Protein AF-A0A2X3M5D0-F1 (afdb_monomer_lite)

pLDDT: mean 91.62, std 11.15, range [45.97, 98.69]

Organism: Escherichia coli (NCBI:txid562)

Structure (mmCIF, N/CA/C/O backbone):
data_AF-A0A2X3M5D0-F1
#
_entry.id   AF-A0A2X3M5D0-F1
#
loop_
_atom_site.group_PDB
_atom_site.id
_atom_site.type_symbol
_atom_site.label_atom_id
_atom_site.label_alt_id
_atom_site.label_comp_id
_atom_site.label_asym_id
_atom_site.label_entity_id
_atom_site.label_seq_id
_atom_site.pdbx_PDB_ins_code
_atom_site.Cartn_x
_atom_site.Cartn_y
_atom_site.Cartn_z
_atom_site.occupancy
_atom_site.B_iso_or_equiv
_atom_site.auth_seq_id
_atom_site.auth_comp_id
_atom_site.auth_asym_id
_atom_site.auth_atom_id
_atom_site.pdbx_PDB_model_num
ATOM 1 N N . MET A 1 1 ? -19.863 2.517 36.212 1.00 55.69 1 MET A N 1
ATOM 2 C CA . MET A 1 1 ? -19.624 1.265 35.459 1.00 55.69 1 MET A CA 1
ATOM 3 C C . MET A 1 1 ? -18.900 1.642 34.176 1.00 55.69 1 MET A C 1
ATOM 5 O O . MET A 1 1 ? -19.430 2.478 33.452 1.00 55.69 1 MET A O 1
ATOM 9 N N . SER A 1 2 ? -17.684 1.144 33.930 1.00 72.00 2 SER A N 1
ATOM 10 C CA . SER A 1 2 ? -17.006 1.386 32.650 1.00 72.00 2 SER A CA 1
ATOM 11 C C . SER A 1 2 ? -17.658 0.526 31.570 1.00 72.00 2 SER A C 1
ATOM 13 O O . SER A 1 2 ? -17.954 -0.648 31.787 1.00 72.00 2 SER A O 1
ATOM 15 N N . GLN A 1 3 ? -17.935 1.128 30.418 1.00 72.44 3 GLN A N 1
ATOM 16 C CA . GLN A 1 3 ? -18.435 0.390 29.264 1.00 72.44 3 GLN A CA 1
ATOM 17 C C . GLN A 1 3 ? -17.273 -0.387 28.641 1.00 72.44 3 GLN A C 1
ATOM 19 O O . GLN A 1 3 ? -16.173 0.146 28.492 1.00 72.44 3 GLN A O 1
ATOM 24 N N . SER A 1 4 ? -17.509 -1.648 28.279 1.00 78.81 4 SER A N 1
ATOM 25 C CA . SER A 1 4 ? -16.522 -2.436 27.538 1.00 78.81 4 SER A CA 1
ATOM 26 C C . SER A 1 4 ? -16.286 -1.813 26.160 1.00 78.81 4 SER A C 1
ATOM 28 O O . SER A 1 4 ? -17.225 -1.354 25.510 1.00 78.81 4 SER A O 1
ATOM 30 N N . ILE A 1 5 ? -15.040 -1.841 25.685 1.00 76.75 5 ILE A N 1
ATOM 31 C CA . ILE A 1 5 ? -14.626 -1.298 24.379 1.00 76.75 5 ILE A CA 1
ATOM 32 C C . ILE A 1 5 ? -15.495 -1.869 23.247 1.00 76.75 5 ILE A C 1
ATOM 34 O O . ILE A 1 5 ? -15.915 -1.134 22.352 1.00 76.75 5 ILE A O 1
ATOM 38 N N . CYS A 1 6 ? -15.858 -3.152 23.340 1.00 76.44 6 CYS A N 1
ATOM 39 C CA . CYS A 1 6 ? -16.698 -3.849 22.363 1.00 76.44 6 CYS A CA 1
ATOM 40 C C . CYS A 1 6 ? -18.151 -3.340 22.303 1.00 76.44 6 CYS A C 1
ATOM 42 O O . CYS A 1 6 ? -18.837 -3.577 21.309 1.00 76.44 6 CYS A O 1
ATOM 44 N N . SER A 1 7 ? -18.611 -2.627 23.336 1.00 80.25 7 SER A N 1
ATOM 45 C CA . SER A 1 7 ? -19.953 -2.033 23.424 1.00 80.25 7 SER A CA 1
ATOM 46 C C . SER A 1 7 ? -20.002 -0.580 22.933 1.00 80.25 7 SER A C 1
ATOM 48 O O . SER A 1 7 ? -21.041 0.071 23.027 1.00 80.25 7 SER A O 1
ATOM 50 N N . THR A 1 8 ? -18.887 -0.052 22.423 1.00 89.00 8 THR A N 1
ATOM 51 C CA . THR A 1 8 ? -18.765 1.331 21.943 1.00 89.00 8 THR A CA 1
ATOM 52 C C . THR A 1 8 ? -18.263 1.364 20.498 1.00 89.00 8 THR A C 1
ATOM 54 O O . THR A 1 8 ? -17.825 0.349 19.951 1.00 89.00 8 THR A O 1
ATOM 57 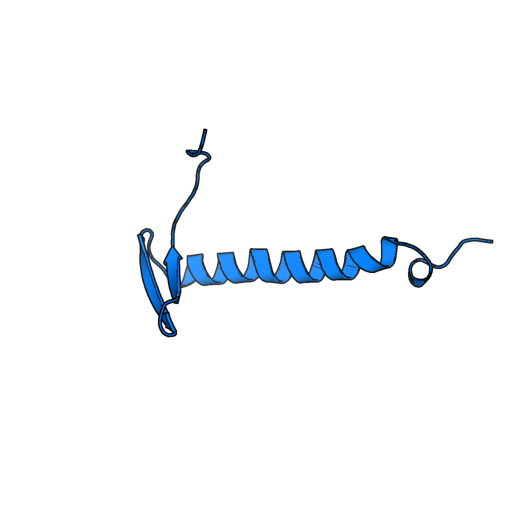N N . GLY A 1 9 ? -18.265 2.548 19.878 1.00 87.06 9 GLY A N 1
ATOM 58 C CA . GLY A 1 9 ? -17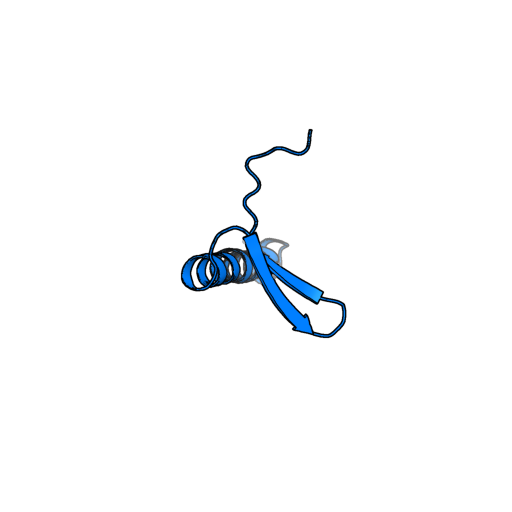.665 2.755 18.556 1.00 87.06 9 GLY A CA 1
ATOM 59 C C . GLY A 1 9 ? -16.168 2.414 18.487 1.00 87.06 9 GLY A C 1
ATOM 60 O O . GLY A 1 9 ? -15.669 2.135 17.401 1.00 87.06 9 GLY A O 1
ATOM 61 N N . LEU A 1 10 ? -15.463 2.342 19.625 1.00 92.00 10 LEU A N 1
ATOM 62 C CA . LEU A 1 10 ? -14.032 2.012 19.685 1.00 92.00 10 LEU A CA 1
ATOM 63 C C . LEU A 1 10 ? -13.709 0.622 19.122 1.00 92.00 10 LEU A C 1
ATOM 65 O O . LEU A 1 10 ? -12.590 0.404 18.666 1.00 92.00 10 LEU A O 1
ATOM 69 N N . ARG A 1 11 ? -14.677 -0.303 19.071 1.00 91.81 11 ARG A N 1
ATOM 70 C CA . ARG A 1 11 ? -14.493 -1.610 18.416 1.00 91.81 11 ARG A CA 1
ATOM 71 C C . ARG A 1 11 ? -14.049 -1.495 16.951 1.00 91.81 11 ARG A C 1
ATOM 73 O O . ARG A 1 11 ? -13.346 -2.371 16.459 1.00 91.81 11 ARG A O 1
ATOM 80 N N . TRP A 1 12 ? -14.426 -0.411 16.268 1.00 94.88 12 TRP A N 1
ATOM 81 C CA . TRP A 1 12 ? -14.067 -0.161 14.871 1.00 94.88 12 TRP A CA 1
ATOM 82 C C . TRP A 1 12 ? -12.587 0.175 14.674 1.00 94.88 12 TRP A C 1
ATOM 84 O O . TRP A 1 12 ? -12.093 0.062 13.555 1.00 94.88 12 TRP A O 1
ATOM 94 N N . LEU A 1 13 ? -11.846 0.503 15.739 1.00 95.25 13 LEU A N 1
ATOM 95 C CA . LEU A 1 13 ? -10.396 0.686 15.649 1.00 95.25 13 LEU A CA 1
ATOM 96 C C . LEU A 1 13 ? -9.683 -0.591 15.190 1.00 95.25 13 LEU A C 1
ATOM 98 O O . LEU A 1 13 ? -8.684 -0.499 14.486 1.00 95.25 13 LEU A O 1
ATOM 102 N N . TRP A 1 14 ? -10.220 -1.776 15.492 1.00 94.69 14 TRP A N 1
ATOM 103 C CA . TRP A 1 14 ? -9.677 -3.022 14.947 1.00 94.69 14 TRP A CA 1
ATOM 104 C C . TRP A 1 14 ? -9.778 -3.087 13.423 1.00 94.69 14 TRP A C 1
ATOM 106 O O . TRP A 1 14 ? -8.836 -3.528 12.770 1.00 94.69 14 TRP A O 1
ATOM 116 N N . LEU A 1 15 ? -10.874 -2.587 12.844 1.00 96.62 15 LEU A N 1
ATOM 117 C CA . LEU A 1 15 ? -11.005 -2.485 11.391 1.00 96.62 15 LEU A CA 1
ATOM 118 C C . LEU A 1 15 ? -9.984 -1.494 10.824 1.00 96.62 15 LEU A C 1
ATOM 120 O O . LEU A 1 15 ? -9.347 -1.798 9.821 1.00 96.62 15 LEU A O 1
ATOM 124 N N . VAL A 1 16 ? -9.777 -0.352 11.488 1.00 97.44 16 VAL A N 1
ATOM 125 C CA . VAL A 1 16 ? -8.744 0.622 11.095 1.00 97.44 16 VAL A CA 1
ATOM 126 C C . VAL A 1 16 ? -7.360 -0.028 11.079 1.00 97.44 16 VAL A C 1
ATOM 128 O O . VAL A 1 16 ? -6.634 0.121 10.102 1.00 97.44 16 VAL A O 1
ATOM 131 N N . VAL A 1 17 ? -7.010 -0.801 12.112 1.00 98.12 17 VAL A N 1
ATOM 132 C CA . VAL A 1 17 ? -5.730 -1.526 12.173 1.00 98.12 17 VAL A CA 1
ATOM 133 C C . VAL A 1 17 ? -5.585 -2.495 10.999 1.00 98.12 17 VAL A C 1
ATOM 135 O O . VAL A 1 17 ? -4.547 -2.497 10.342 1.00 98.12 17 VAL A O 1
ATOM 138 N N . VAL A 1 18 ? -6.622 -3.277 10.686 1.00 98.38 18 VAL A N 1
ATOM 139 C CA . VAL A 1 18 ? -6.601 -4.203 9.539 1.00 98.38 18 VAL A CA 1
ATOM 140 C C . VAL A 1 18 ? -6.403 -3.451 8.220 1.00 98.38 18 VAL A C 1
ATOM 142 O O . VAL A 1 18 ? -5.562 -3.844 7.414 1.00 98.38 18 VAL A O 1
ATOM 145 N N . VAL A 1 19 ? -7.124 -2.346 8.011 1.00 98.56 19 VAL A N 1
ATOM 146 C CA . VAL A 1 19 ? -6.987 -1.518 6.802 1.00 98.56 19 VAL A CA 1
ATOM 147 C C . VAL A 1 19 ? -5.577 -0.940 6.684 1.00 98.56 19 VAL A C 1
ATOM 149 O O . VAL A 1 19 ? -4.999 -0.989 5.602 1.00 98.56 19 VAL A O 1
ATOM 152 N N . LEU A 1 20 ? -4.990 -0.452 7.780 1.00 98.56 20 LEU A N 1
ATOM 153 C CA . LEU A 1 20 ? -3.622 0.075 7.783 1.00 98.56 20 LEU A CA 1
ATOM 154 C C . LEU A 1 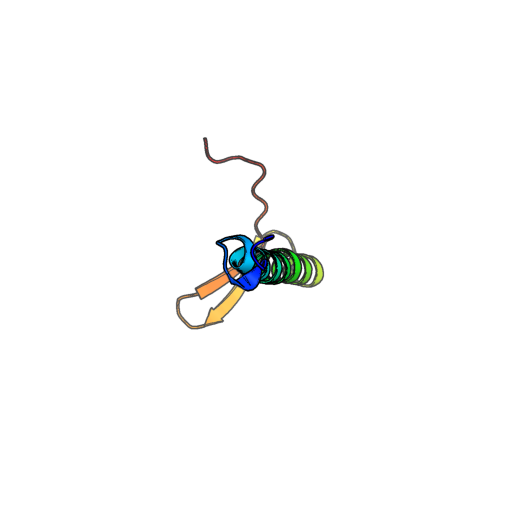20 ? -2.584 -1.003 7.455 1.00 98.56 20 LEU A C 1
ATOM 156 O O . LEU A 1 20 ? -1.643 -0.729 6.714 1.00 98.56 20 LEU A O 1
ATOM 160 N N . ILE A 1 21 ? -2.757 -2.227 7.963 1.00 98.69 21 ILE A N 1
ATOM 161 C CA . ILE A 1 21 ? -1.872 -3.353 7.630 1.00 98.69 21 ILE A CA 1
ATOM 162 C C . ILE A 1 21 ? -1.949 -3.664 6.132 1.00 98.69 21 ILE A C 1
ATOM 164 O O . ILE A 1 21 ? -0.912 -3.843 5.495 1.00 98.69 21 ILE A O 1
ATOM 168 N N . ILE A 1 22 ? -3.154 -3.693 5.555 1.00 98.62 22 ILE A N 1
ATOM 169 C CA . ILE A 1 22 ? -3.345 -3.943 4.120 1.00 98.62 22 ILE A CA 1
ATOM 170 C C . ILE A 1 22 ? -2.756 -2.796 3.279 1.00 98.62 22 ILE A C 1
ATOM 172 O O . ILE A 1 22 ? -2.060 -3.052 2.295 1.00 98.62 22 ILE A O 1
ATOM 176 N N . ASP A 1 23 ? -2.976 -1.539 3.669 1.00 98.38 23 ASP A N 1
ATOM 177 C CA . ASP A 1 23 ? -2.445 -0.361 2.971 1.00 98.38 23 ASP A CA 1
ATOM 178 C C . ASP A 1 23 ? -0.908 -0.334 2.974 1.00 98.38 23 ASP A C 1
ATOM 180 O O . ASP A 1 23 ? -0.275 -0.254 1.919 1.00 98.38 23 ASP A O 1
ATOM 184 N N . LEU A 1 24 ? -0.291 -0.458 4.148 1.00 98.56 24 LEU A N 1
ATOM 185 C CA . LEU A 1 24 ? 1.166 -0.420 4.278 1.00 98.56 24 LEU A CA 1
ATOM 186 C C 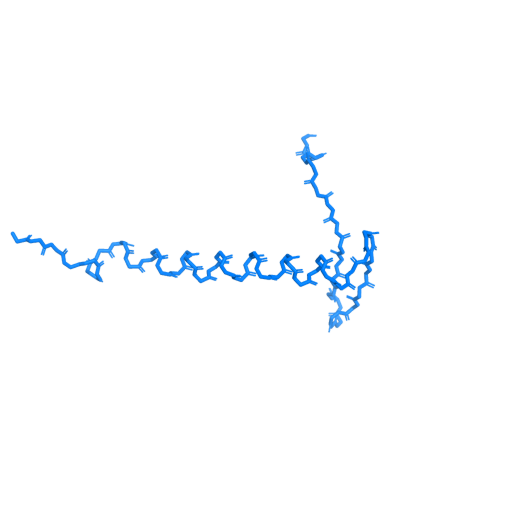. LEU A 1 24 ? 1.815 -1.667 3.668 1.00 98.56 24 LEU A C 1
ATOM 188 O O . LEU A 1 24 ? 2.831 -1.559 2.979 1.00 98.56 24 LEU A O 1
ATOM 192 N N . GLY A 1 25 ? 1.216 -2.841 3.879 1.00 98.50 25 GLY A N 1
ATOM 193 C CA . GLY A 1 25 ? 1.696 -4.107 3.332 1.00 98.50 25 GLY A CA 1
ATOM 194 C C . GLY A 1 25 ? 1.660 -4.132 1.805 1.00 98.50 25 GLY A C 1
ATOM 195 O O . GLY A 1 25 ? 2.652 -4.493 1.175 1.00 98.50 25 GLY A O 1
ATOM 196 N N . SER A 1 26 ? 0.563 -3.679 1.192 1.00 97.56 26 SER A N 1
ATOM 197 C CA . SER A 1 26 ? 0.470 -3.590 -0.272 1.00 97.56 26 SER A CA 1
ATOM 198 C C . SER A 1 26 ? 1.518 -2.637 -0.856 1.00 97.56 26 SER A C 1
ATOM 200 O O . SER A 1 26 ? 2.212 -3.008 -1.801 1.00 97.56 26 SER A O 1
ATOM 202 N N . LYS A 1 27 ? 1.729 -1.458 -0.255 1.00 97.56 27 LYS A N 1
ATOM 203 C CA . LYS A 1 27 ? 2.791 -0.522 -0.670 1.00 97.56 27 LYS A CA 1
ATOM 204 C C . LYS A 1 27 ? 4.181 -1.138 -0.554 1.00 97.56 27 LYS A C 1
ATOM 206 O O . LYS A 1 27 ? 4.988 -0.984 -1.467 1.00 97.56 27 LYS A O 1
ATOM 211 N N . TYR A 1 28 ? 4.455 -1.848 0.538 1.00 98.12 28 TYR A N 1
ATOM 212 C CA . TYR A 1 28 ? 5.730 -2.532 0.733 1.00 98.12 28 TYR A CA 1
ATOM 213 C C . TYR A 1 28 ? 5.992 -3.572 -0.365 1.00 98.12 28 TYR A C 1
ATOM 215 O O . TYR A 1 28 ? 7.074 -3.583 -0.948 1.00 98.12 28 TYR A O 1
ATOM 223 N N . LEU A 1 29 ? 4.984 -4.375 -0.719 1.00 97.62 29 LEU A N 1
ATOM 224 C CA . LEU A 1 29 ? 5.094 -5.346 -1.810 1.00 97.62 29 LEU A CA 1
ATOM 225 C C . LEU A 1 29 ? 5.356 -4.675 -3.164 1.00 97.62 29 LEU A C 1
ATOM 227 O O . LEU A 1 29 ? 6.198 -5.159 -3.919 1.00 97.62 29 LEU A O 1
ATOM 231 N N . ILE A 1 30 ? 4.698 -3.550 -3.466 1.00 97.81 30 ILE A N 1
ATOM 232 C CA . ILE A 1 30 ? 4.979 -2.788 -4.692 1.00 97.81 30 ILE A CA 1
ATOM 233 C C . ILE A 1 30 ? 6.436 -2.302 -4.704 1.00 97.81 30 ILE A C 1
ATOM 235 O O . ILE A 1 30 ? 7.135 -2.513 -5.690 1.00 97.81 30 ILE A O 1
ATOM 239 N N . LEU A 1 31 ? 6.930 -1.734 -3.599 1.00 97.44 31 LEU A N 1
ATOM 240 C CA . LEU A 1 31 ? 8.311 -1.237 -3.498 1.00 97.44 31 LEU A CA 1
ATOM 241 C C . LEU A 1 31 ? 9.376 -2.321 -3.692 1.00 97.44 31 LEU A C 1
ATOM 243 O O . LEU A 1 31 ? 10.467 -2.017 -4.167 1.00 97.44 31 LEU A O 1
ATOM 247 N N . GLN A 1 32 ? 9.084 -3.560 -3.299 1.00 97.94 32 GLN A N 1
ATOM 248 C CA . GLN A 1 32 ? 10.024 -4.671 -3.438 1.00 97.94 32 GLN A CA 1
ATOM 249 C C . GLN A 1 32 ? 10.070 -5.263 -4.848 1.00 97.94 32 GLN A C 1
ATOM 251 O O . GLN A 1 32 ? 11.087 -5.845 -5.214 1.00 97.94 32 GLN A O 1
ATOM 256 N N . ASN A 1 33 ? 8.982 -5.153 -5.616 1.00 97.56 33 ASN A N 1
ATOM 257 C CA . ASN A 1 33 ? 8.803 -5.924 -6.852 1.00 97.56 33 ASN A CA 1
ATOM 258 C C . ASN A 1 33 ? 8.676 -5.067 -8.121 1.00 97.56 33 ASN A C 1
ATOM 260 O O . ASN A 1 33 ? 8.745 -5.621 -9.213 1.00 97.56 33 ASN A O 1
ATOM 264 N N . PHE A 1 34 ? 8.479 -3.750 -8.003 1.00 98.19 34 PHE A N 1
ATOM 265 C CA . PHE A 1 34 ? 8.248 -2.851 -9.137 1.00 98.19 34 PHE A CA 1
ATOM 266 C C . PHE A 1 34 ? 9.304 -1.743 -9.180 1.00 98.19 34 PHE A C 1
ATOM 268 O O . PHE A 1 34 ? 9.625 -1.128 -8.157 1.00 98.19 34 PHE A O 1
ATOM 275 N N . ALA A 1 35 ? 9.784 -1.414 -10.377 1.00 97.75 35 ALA A N 1
ATOM 276 C CA . ALA A 1 35 ? 10.440 -0.142 -10.644 1.00 97.75 35 ALA A CA 1
ATOM 277 C C . ALA A 1 35 ? 9.393 0.967 -10.853 1.00 97.75 35 ALA A C 1
ATOM 279 O O . ALA A 1 35 ? 8.233 0.719 -11.183 1.00 97.75 35 ALA A O 1
ATOM 280 N N . LEU A 1 36 ? 9.783 2.222 -10.610 1.00 97.19 36 LEU A N 1
ATOM 281 C CA . LEU A 1 36 ? 8.878 3.361 -10.783 1.00 97.19 36 LEU A CA 1
ATOM 282 C C . LEU A 1 36 ? 8.384 3.433 -12.237 1.00 97.19 36 LEU A C 1
ATOM 284 O O . LEU A 1 36 ? 9.198 3.510 -13.152 1.00 97.19 36 LEU A O 1
ATOM 288 N N . GLY A 1 37 ? 7.065 3.465 -12.428 1.00 96.88 37 GLY A N 1
ATOM 289 C CA . GLY A 1 37 ? 6.419 3.461 -13.743 1.00 96.88 37 GLY A CA 1
ATOM 290 C C . GLY A 1 37 ? 6.038 2.070 -14.261 1.00 96.88 37 GLY A C 1
ATOM 291 O O . GLY A 1 37 ? 5.310 1.979 -15.253 1.00 96.88 37 GLY A O 1
ATOM 292 N N . ASP A 1 38 ? 6.455 0.992 -13.591 1.00 98.00 38 ASP A N 1
ATOM 293 C CA . ASP A 1 38 ? 6.099 -0.363 -14.007 1.00 98.00 38 ASP A CA 1
ATOM 294 C C . ASP A 1 38 ? 4.591 -0.593 -13.933 1.00 98.00 38 ASP A C 1
ATOM 296 O O . ASP A 1 38 ? 3.910 -0.156 -12.999 1.00 98.00 38 ASP A O 1
ATOM 300 N N . THR A 1 39 ? 4.078 -1.312 -14.933 1.00 97.19 39 THR A N 1
ATOM 301 C CA . THR A 1 39 ? 2.667 -1.683 -15.048 1.00 97.19 39 THR A CA 1
ATOM 302 C C . THR A 1 39 ? 2.537 -3.176 -15.293 1.00 97.19 39 THR A C 1
ATOM 304 O O . THR A 1 39 ? 3.106 -3.696 -16.251 1.00 97.19 39 THR A O 1
ATOM 307 N N . VAL A 1 40 ? 1.748 -3.856 -14.465 1.00 96.88 40 VAL A N 1
ATOM 308 C CA . VAL A 1 40 ? 1.449 -5.285 -14.601 1.00 96.88 40 VAL A CA 1
ATOM 309 C C . VAL A 1 40 ? -0.070 -5.482 -14.622 1.00 96.88 40 VAL A C 1
ATOM 311 O O . VAL A 1 40 ? -0.750 -5.008 -13.708 1.00 96.88 40 VAL A O 1
ATOM 314 N N . PRO A 1 41 ? -0.634 -6.170 -15.630 1.00 97.00 41 PRO A N 1
ATOM 315 C CA . PRO A 1 41 ? -2.060 -6.478 -15.653 1.00 97.00 41 PRO A CA 1
ATOM 316 C C . PRO A 1 41 ? -2.402 -7.507 -14.572 1.00 97.00 41 PRO A C 1
ATOM 318 O O . PRO A 1 41 ? -1.771 -8.560 -14.496 1.00 97.00 41 PRO A O 1
ATOM 321 N N . LEU A 1 42 ? -3.409 -7.214 -13.745 1.00 95.00 42 LEU A N 1
ATOM 322 C CA . LEU A 1 42 ? -3.877 -8.139 -12.706 1.00 95.00 42 LEU A CA 1
ATOM 323 C C . LEU A 1 42 ? -5.048 -8.992 -13.208 1.00 95.00 42 LEU A C 1
ATOM 325 O O . LEU A 1 42 ? -5.074 -10.202 -13.006 1.00 95.00 42 LEU A O 1
ATOM 329 N N . PHE A 1 43 ? -6.008 -8.360 -13.884 1.00 95.56 43 PHE A N 1
ATOM 330 C CA . PHE A 1 43 ? -7.126 -9.003 -14.576 1.00 95.56 43 PHE A CA 1
ATOM 331 C C . PHE A 1 43 ? -7.661 -8.058 -15.666 1.00 95.56 43 PHE A C 1
ATOM 333 O O . PHE A 1 43 ? -7.244 -6.897 -15.713 1.00 95.56 43 PHE A O 1
ATOM 340 N N . PRO A 1 44 ? -8.553 -8.506 -16.573 1.00 96.69 44 PRO A N 1
ATOM 341 C CA . PRO A 1 44 ? -9.072 -7.641 -17.627 1.00 96.69 44 PRO A CA 1
ATOM 342 C C . PRO A 1 44 ? -9.625 -6.328 -17.060 1.00 96.69 44 PRO A C 1
ATOM 344 O O . PRO A 1 44 ? -10.438 -6.340 -16.139 1.00 96.69 44 PRO A O 1
ATOM 347 N N . SER A 1 45 ? -9.168 -5.203 -17.611 1.00 95.56 45 SER A N 1
ATOM 348 C CA . SER A 1 45 ? -9.527 -3.841 -17.182 1.00 95.56 45 SER A CA 1
ATOM 349 C C . SER A 1 45 ? -8.919 -3.348 -15.856 1.00 95.56 45 SER A C 1
ATOM 351 O O . SER A 1 45 ? -9.234 -2.227 -15.458 1.00 95.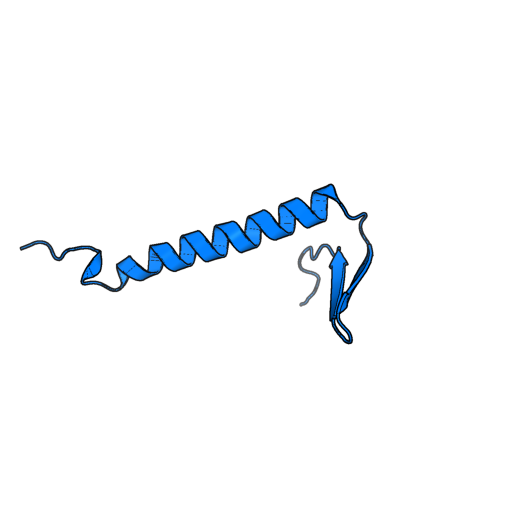56 45 SER A O 1
ATOM 353 N N . LEU A 1 46 ? -8.028 -4.103 -15.193 1.00 96.62 46 LEU A N 1
ATOM 354 C CA . LEU A 1 46 ? -7.271 -3.618 -14.029 1.00 96.62 46 LEU A CA 1
ATOM 355 C C . LEU A 1 46 ? -5.767 -3.893 -14.143 1.00 96.62 46 LEU A C 1
ATOM 357 O O . LEU A 1 46 ? -5.327 -5.036 -14.280 1.00 96.62 46 LEU A O 1
ATOM 361 N N . ASN A 1 47 ? -4.978 -2.835 -13.953 1.00 97.00 47 ASN A N 1
ATOM 362 C CA . ASN A 1 47 ? -3.524 -2.903 -13.864 1.00 97.00 47 ASN A CA 1
ATOM 363 C C . ASN A 1 47 ? -3.039 -2.486 -12.474 1.00 97.00 47 ASN A C 1
ATOM 365 O O . ASN A 1 47 ? -3.575 -1.556 -11.869 1.00 97.00 47 ASN A O 1
ATOM 369 N N . LEU A 1 48 ? -1.973 -3.131 -12.011 1.00 97.12 48 LEU A N 1
ATOM 370 C CA . LEU A 1 48 ? -1.122 -2.622 -10.945 1.00 97.12 48 LEU A CA 1
ATOM 371 C C . LEU A 1 48 ? -0.072 -1.716 -11.577 1.00 97.12 48 LEU A C 1
ATOM 373 O O . LEU A 1 48 ? 0.666 -2.152 -12.456 1.00 97.12 48 LEU A O 1
ATOM 377 N N . HIS A 1 49 ? -0.019 -0.462 -11.139 1.00 96.69 49 HIS A N 1
ATOM 378 C CA . HIS A 1 49 ? 0.936 0.521 -11.631 1.00 96.69 49 HIS A CA 1
ATOM 379 C C . HIS A 1 49 ? 1.670 1.164 -10.460 1.00 96.69 49 HIS A C 1
ATOM 381 O O . HIS A 1 49 ? 1.032 1.664 -9.528 1.00 96.69 49 HIS A O 1
ATOM 387 N N . TYR A 1 50 ? 3.001 1.174 -10.506 1.00 97.69 50 TYR A N 1
ATOM 388 C CA . TYR A 1 50 ? 3.780 1.830 -9.467 1.00 97.69 50 TYR A CA 1
ATOM 389 C C . TYR A 1 50 ? 4.009 3.307 -9.797 1.00 97.69 50 TYR A C 1
ATOM 391 O O . TYR A 1 50 ? 4.904 3.664 -10.559 1.00 97.69 50 TYR A O 1
ATOM 399 N N . ALA A 1 51 ? 3.231 4.173 -9.148 1.00 96.19 51 ALA A N 1
ATOM 400 C CA . ALA A 1 51 ? 3.409 5.619 -9.176 1.00 96.19 51 ALA A CA 1
ATOM 401 C C . ALA A 1 51 ? 3.766 6.172 -7.788 1.00 96.19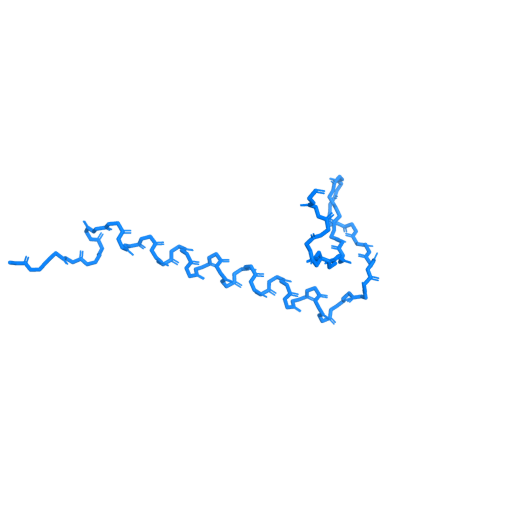 51 ALA A C 1
ATOM 403 O O . ALA A 1 51 ? 3.421 5.600 -6.751 1.00 96.19 51 ALA A O 1
ATOM 404 N N . ARG A 1 52 ? 4.428 7.332 -7.768 1.00 94.81 52 ARG A N 1
ATOM 405 C CA . ARG A 1 52 ? 4.666 8.129 -6.556 1.00 94.81 52 ARG A CA 1
ATOM 406 C C . ARG A 1 52 ? 3.962 9.469 -6.710 1.00 94.81 52 ARG A C 1
ATOM 408 O O . ARG A 1 52 ? 4.272 10.221 -7.627 1.00 94.81 52 ARG A O 1
ATOM 415 N N . ASN A 1 53 ? 3.028 9.766 -5.812 1.00 92.81 53 ASN A N 1
ATOM 416 C CA . ASN A 1 53 ? 2.375 11.068 -5.752 1.00 92.81 53 ASN A CA 1
ATOM 417 C C . ASN A 1 53 ? 3.007 11.900 -4.629 1.00 92.81 53 ASN A C 1
ATOM 419 O O . ASN A 1 53 ? 2.841 11.578 -3.456 1.00 92.81 53 ASN A O 1
ATOM 423 N N . TYR A 1 54 ? 3.725 12.960 -5.001 1.00 91.56 54 TYR A N 1
ATOM 424 C CA . TYR A 1 54 ? 4.343 13.910 -4.068 1.00 91.56 54 TYR A CA 1
ATOM 425 C C . TYR A 1 54 ? 3.436 15.112 -3.738 1.00 91.56 54 TYR A C 1
ATOM 427 O O . TYR A 1 54 ? 3.904 16.086 -3.158 1.00 91.56 54 TYR A O 1
ATOM 435 N N . GLY A 1 55 ? 2.150 15.055 -4.109 1.00 85.75 55 GLY A N 1
ATOM 436 C CA . GLY A 1 55 ? 1.181 16.139 -3.923 1.00 85.75 55 GLY A CA 1
ATOM 437 C C . GLY A 1 55 ? 0.943 16.991 -5.174 1.00 85.75 55 GLY A C 1
ATOM 438 O O . GLY A 1 55 ? 0.652 18.172 -5.051 1.00 85.75 55 GLY A O 1
ATOM 439 N N . ALA A 1 56 ? 1.064 16.416 -6.376 1.00 75.38 56 ALA A N 1
ATOM 440 C CA . ALA A 1 56 ? 0.954 17.154 -7.646 1.00 75.38 56 ALA A CA 1
ATOM 441 C C . ALA A 1 56 ? -0.493 17.456 -8.098 1.00 75.38 56 ALA A C 1
ATOM 443 O O . ALA A 1 56 ? -0.692 18.037 -9.159 1.00 75.38 56 ALA A O 1
ATOM 444 N N . GLY A 1 57 ? -1.498 17.033 -7.327 1.00 65.50 57 GLY A N 1
ATOM 445 C CA . GLY A 1 57 ? -2.908 17.322 -7.586 1.00 65.50 57 GLY A CA 1
ATOM 446 C C . GLY A 1 57 ? -3.393 18.473 -6.713 1.00 65.50 57 GLY A C 1
ATOM 447 O O . GLY A 1 57 ? -3.954 18.221 -5.648 1.00 65.50 57 GLY A O 1
ATOM 448 N N . VAL A 1 58 ? -3.149 19.701 -7.169 1.00 45.97 58 VAL A N 1
ATOM 449 C CA . VAL A 1 58 ? -3.790 20.952 -6.729 1.00 45.97 58 VAL A CA 1
ATOM 450 C C . VAL A 1 58 ? -4.207 21.750 -7.952 1.00 45.97 58 VAL A C 1
ATOM 452 O O . VAL A 1 58 ? -3.449 21.718 -8.947 1.00 45.97 58 VAL A O 1
#

Sequence (58 aa):
MSQSICSTGLRWLWLVVVVLIIDLGSKYLILQNFALGDTVPLFPSLNLHYARNYGAGV

Radius of gyration: 17.89 Å; chains: 1; bounding box: 30×30×53 Å

Foldseek 3Di:
DDDDCCRDPNVCVVVVVVVVCVVVVVVVVCVVPDDQQDWDAPDVPDIDGHHDDPPPPD

Secondary structure (DSSP, 8-state):
-PPPGGGSGGGGHHHHHHHHHHHHHHHHHHHHH--TT-EEEEETTEEEE----SS---